Protein AF-A0A7S1IQY5-F1 (afdb_monomer_lite)

Structure (mmCIF, N/CA/C/O backbone):
data_AF-A0A7S1IQY5-F1
#
_entry.id   AF-A0A7S1IQY5-F1
#
loop_
_atom_site.group_PDB
_atom_site.id
_atom_site.type_symbol
_atom_site.label_atom_id
_atom_site.label_alt_id
_atom_site.label_comp_id
_atom_site.label_asym_id
_atom_site.label_entity_id
_atom_site.label_seq_id
_atom_site.pdbx_PDB_ins_code
_atom_site.Cartn_x
_atom_site.Cartn_y
_atom_site.Cartn_z
_atom_site.occupancy
_atom_site.B_iso_or_equiv
_atom_site.auth_seq_id
_atom_site.auth_comp_id
_atom_site.auth_asym_id
_atom_site.auth_atom_id
_atom_site.pdbx_PDB_model_num
ATOM 1 N N . PHE A 1 1 ? 35.760 -18.856 -22.590 1.00 42.34 1 PHE A N 1
ATOM 2 C CA . PHE A 1 1 ? 34.390 -18.462 -22.956 1.00 42.34 1 PHE A CA 1
ATOM 3 C C . PHE A 1 1 ? 33.528 -18.660 -21.725 1.00 42.34 1 PHE A C 1
ATOM 5 O O . PHE A 1 1 ? 33.074 -19.767 -21.480 1.00 42.34 1 PHE A O 1
ATOM 12 N N . PHE A 1 2 ? 33.453 -17.634 -20.874 1.00 40.06 2 PHE A N 1
ATOM 13 C CA . PHE A 1 2 ? 32.588 -17.661 -19.699 1.00 40.06 2 PHE A CA 1
ATOM 14 C C . PHE A 1 2 ? 31.186 -17.270 -20.141 1.00 40.06 2 PHE A C 1
ATOM 16 O O . PHE A 1 2 ? 30.944 -16.131 -20.530 1.00 40.06 2 PHE A O 1
ATOM 23 N N . ASP A 1 3 ? 30.305 -18.255 -20.101 1.00 55.53 3 ASP A N 1
ATOM 24 C CA . ASP A 1 3 ? 28.867 -18.077 -20.106 1.00 55.53 3 ASP A CA 1
ATOM 25 C C . ASP A 1 3 ? 28.490 -17.608 -18.690 1.00 55.53 3 ASP A C 1
ATOM 27 O O . ASP A 1 3 ? 28.499 -18.386 -17.733 1.00 55.53 3 ASP A O 1
ATOM 31 N N . HIS A 1 4 ? 28.296 -16.303 -18.502 1.00 45.78 4 HIS A N 1
ATOM 32 C CA . HIS A 1 4 ? 27.849 -15.757 -17.223 1.00 45.78 4 HIS A CA 1
ATOM 33 C C . HIS A 1 4 ? 26.465 -15.152 -17.390 1.00 45.78 4 HIS A C 1
ATOM 35 O O . HIS A 1 4 ? 26.289 -13.987 -17.735 1.00 45.78 4 HIS A O 1
ATOM 41 N N . MET A 1 5 ? 25.503 -16.046 -17.148 1.00 44.12 5 MET A N 1
ATOM 42 C CA . MET A 1 5 ? 24.104 -15.818 -16.819 1.00 44.12 5 MET A CA 1
ATOM 43 C C . MET A 1 5 ? 23.870 -14.412 -16.263 1.00 44.12 5 MET A C 1
ATOM 45 O O . MET A 1 5 ? 24.321 -14.076 -15.165 1.00 44.12 5 MET A O 1
ATOM 49 N N . SER A 1 6 ? 23.107 -13.609 -17.002 1.00 41.59 6 SER A N 1
ATOM 50 C CA . SER A 1 6 ? 22.454 -12.438 -16.436 1.00 41.59 6 SER A CA 1
ATOM 51 C C . SER A 1 6 ? 21.471 -12.937 -15.381 1.00 41.59 6 SER A C 1
ATOM 53 O O . SER A 1 6 ? 20.392 -13.432 -15.712 1.00 41.59 6 SER A O 1
ATOM 55 N N . TRP A 1 7 ? 21.834 -12.847 -14.106 1.00 48.81 7 TRP A N 1
ATOM 56 C CA . TRP A 1 7 ? 20.839 -12.909 -13.048 1.00 48.81 7 TRP A CA 1
ATOM 57 C C . TRP A 1 7 ? 19.936 -11.699 -13.262 1.00 48.81 7 TRP A C 1
ATOM 59 O O . TRP A 1 7 ? 20.332 -10.571 -12.983 1.00 48.81 7 TRP A O 1
ATOM 69 N N . THR A 1 8 ? 18.757 -11.902 -13.844 1.00 55.03 8 THR A N 1
ATOM 70 C CA . THR A 1 8 ? 17.724 -10.868 -13.881 1.00 55.03 8 THR A CA 1
ATOM 71 C C . THR A 1 8 ? 17.278 -10.649 -12.446 1.00 55.03 8 THR A C 1
ATOM 73 O O . THR A 1 8 ? 16.397 -11.351 -11.943 1.00 55.03 8 THR A O 1
ATOM 76 N N . THR A 1 9 ? 17.947 -9.731 -11.753 1.00 69.38 9 THR A N 1
ATOM 77 C CA . THR A 1 9 ? 17.614 -9.340 -10.390 1.00 69.38 9 THR A CA 1
ATOM 78 C C . THR A 1 9 ? 16.244 -8.691 -10.432 1.00 69.38 9 THR A C 1
ATOM 80 O O . THR A 1 9 ? 16.075 -7.567 -10.890 1.00 69.38 9 THR A O 1
ATOM 83 N N . THR A 1 10 ? 15.249 -9.480 -10.048 1.00 86.56 10 THR A N 1
ATOM 84 C CA . THR A 1 10 ? 13.842 -9.105 -10.084 1.00 86.56 10 THR A CA 1
ATOM 85 C C . THR A 1 10 ? 13.388 -8.854 -8.659 1.00 86.56 10 THR A C 1
ATOM 87 O O . THR A 1 10 ? 13.771 -9.594 -7.749 1.00 86.56 10 THR A O 1
ATOM 90 N N . SER A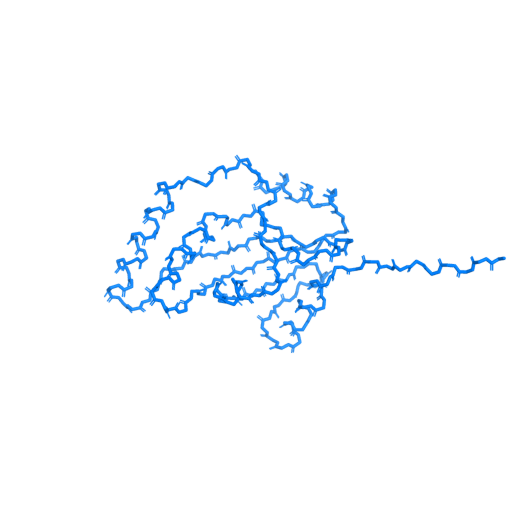 1 11 ? 12.570 -7.825 -8.463 1.00 90.25 11 SER A N 1
ATOM 91 C CA . SER A 1 11 ? 12.103 -7.437 -7.144 1.00 90.25 11 SER A CA 1
ATOM 92 C C . SER A 1 11 ? 11.412 -8.598 -6.428 1.00 90.25 11 SER A C 1
ATOM 94 O O . SER A 1 11 ? 10.513 -9.230 -7.000 1.00 90.25 11 SER A O 1
ATOM 96 N N . PRO A 1 12 ? 11.756 -8.854 -5.151 1.00 91.50 12 PRO A N 1
ATOM 97 C CA . PRO A 1 12 ? 11.101 -9.879 -4.345 1.00 91.50 12 PRO A CA 1
ATOM 98 C C . PRO A 1 12 ? 9.620 -9.574 -4.083 1.00 91.50 12 PRO A C 1
ATOM 100 O O . PRO A 1 12 ? 8.903 -10.444 -3.591 1.00 91.50 12 PRO A O 1
ATOM 103 N N . LEU A 1 13 ? 9.149 -8.362 -4.399 1.00 92.38 13 LEU A N 1
ATOM 104 C CA . LEU A 1 13 ? 7.750 -7.972 -4.259 1.00 92.38 13 LEU A CA 1
ATOM 105 C C . LEU A 1 13 ? 6.863 -8.481 -5.398 1.00 92.38 13 LEU A C 1
ATOM 107 O O . LEU A 1 13 ? 5.669 -8.665 -5.169 1.00 92.38 13 LEU A O 1
ATOM 111 N N . LEU A 1 14 ? 7.403 -8.763 -6.594 1.00 92.94 14 LEU A N 1
ATOM 112 C CA . LEU A 1 14 ? 6.568 -9.277 -7.689 1.00 92.94 14 LEU A CA 1
ATOM 113 C C . LEU A 1 14 ? 5.939 -10.628 -7.332 1.00 92.94 14 LEU A C 1
ATOM 115 O O . LEU A 1 14 ? 4.716 -10.718 -7.384 1.00 92.94 14 LEU A O 1
ATOM 119 N N . PRO A 1 15 ? 6.692 -11.642 -6.857 1.00 92.75 15 PRO A N 1
ATOM 120 C CA . PRO A 1 15 ? 6.082 -12.904 -6.440 1.00 92.75 15 PRO A CA 1
ATOM 121 C C . PRO A 1 15 ? 5.056 -12.747 -5.310 1.00 92.75 15 PRO A C 1
ATOM 123 O O . PRO A 1 15 ? 4.121 -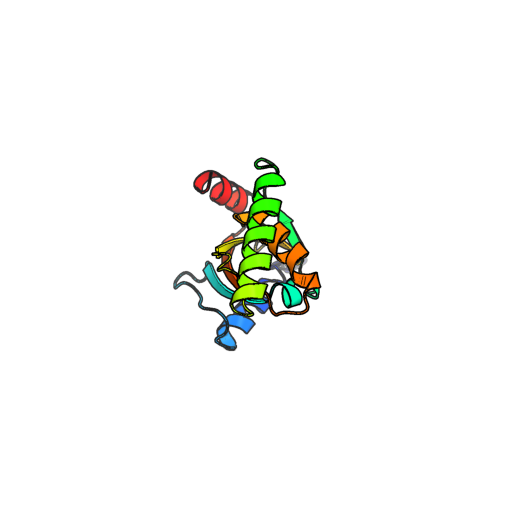13.536 -5.220 1.00 92.75 15 PRO A O 1
ATOM 126 N N . VAL A 1 16 ? 5.215 -11.747 -4.434 1.00 91.38 16 VAL A N 1
ATOM 127 C CA . VAL A 1 16 ? 4.240 -11.452 -3.369 1.00 91.38 16 VAL A CA 1
ATOM 128 C C . VAL A 1 16 ? 2.929 -10.94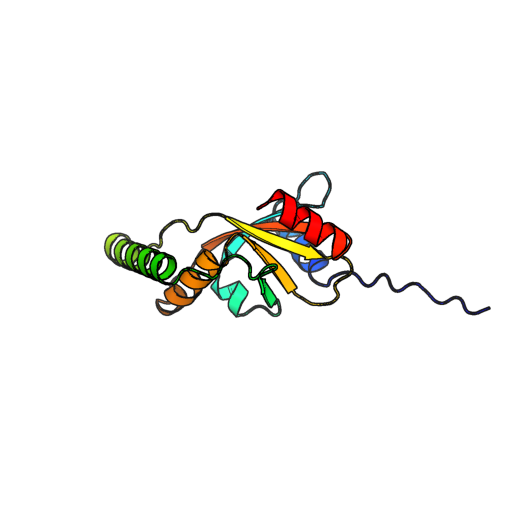4 -3.969 1.00 91.38 16 VAL A C 1
ATOM 130 O O . VAL A 1 16 ? 1.860 -11.406 -3.577 1.00 91.38 16 VAL A O 1
ATO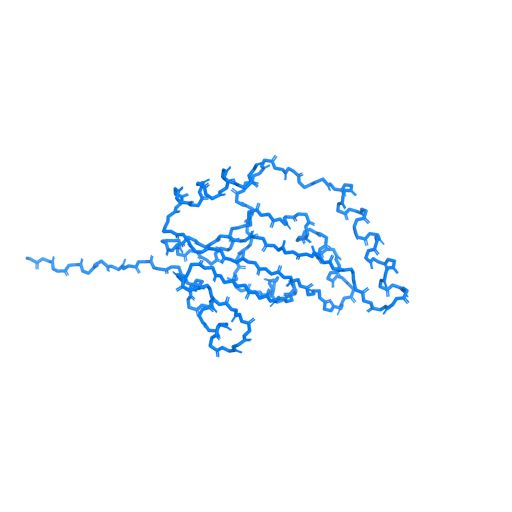M 133 N N . LEU A 1 17 ? 3.008 -10.032 -4.940 1.00 92.75 17 LEU A N 1
ATOM 134 C CA . LEU A 1 17 ? 1.839 -9.503 -5.636 1.00 92.75 17 LEU A CA 1
ATOM 135 C C . LEU A 1 17 ? 1.133 -10.581 -6.468 1.00 92.75 17 LEU A C 1
ATOM 137 O O . LEU A 1 17 ? -0.089 -10.680 -6.397 1.00 92.75 17 LEU A O 1
ATOM 141 N N . GLU A 1 18 ? 1.875 -11.424 -7.192 1.00 95.44 18 GLU A N 1
ATOM 142 C CA . GLU A 1 18 ? 1.281 -12.528 -7.965 1.00 95.44 18 GLU A CA 1
ATOM 143 C C . GLU A 1 18 ? 0.544 -13.522 -7.063 1.00 95.44 18 GLU A C 1
ATOM 145 O O . GLU A 1 18 ? -0.595 -13.874 -7.351 1.00 95.44 18 GLU A O 1
ATOM 150 N N . LYS A 1 19 ? 1.124 -13.897 -5.913 1.00 93.25 19 LYS A N 1
ATOM 151 C CA . LYS A 1 19 ? 0.434 -14.744 -4.924 1.00 93.25 19 LYS A CA 1
ATOM 152 C C . LYS A 1 19 ? -0.870 -14.120 -4.431 1.00 93.25 19 LYS A C 1
ATOM 154 O O . LYS A 1 19 ? -1.846 -14.830 -4.210 1.00 93.25 19 LYS A O 1
ATOM 159 N N . GLY A 1 20 ? -0.901 -12.797 -4.265 1.00 91.94 20 GLY A N 1
ATOM 160 C CA . GLY A 1 20 ? -2.124 -12.075 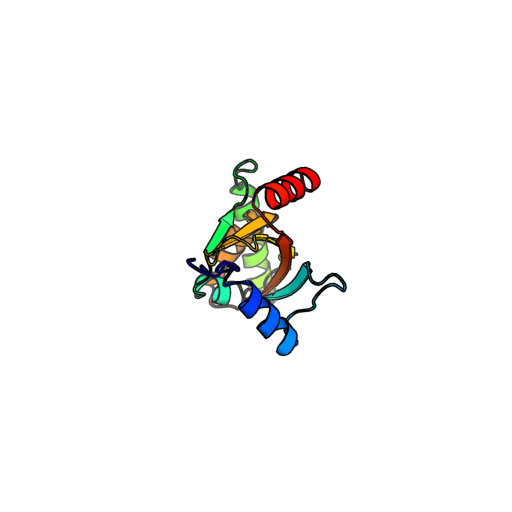-3.915 1.00 91.94 20 GLY A CA 1
ATOM 161 C C . GLY A 1 20 ? -3.189 -12.143 -5.014 1.00 91.94 20 GLY A C 1
ATOM 162 O O . GLY A 1 20 ? -4.377 -12.244 -4.710 1.00 91.94 20 GLY A O 1
ATOM 163 N N . VAL A 1 21 ? -2.782 -12.132 -6.287 1.00 95.25 21 VAL A N 1
ATOM 164 C CA . VAL A 1 21 ? -3.688 -12.319 -7.433 1.00 95.25 21 VAL A CA 1
ATOM 165 C C . VAL A 1 21 ? -4.217 -13.755 -7.478 1.00 95.25 21 VAL A C 1
ATOM 167 O O . VAL A 1 21 ? -5.425 -13.953 -7.588 1.00 95.25 21 VAL A O 1
ATOM 170 N N . GLU A 1 22 ? -3.340 -14.751 -7.330 1.00 95.38 22 GLU A N 1
ATOM 171 C CA . GLU A 1 22 ? -3.700 -16.178 -7.280 1.00 95.38 22 GLU A CA 1
ATOM 172 C C . GLU A 1 22 ? -4.680 -16.488 -6.141 1.00 95.38 22 GLU A C 1
ATOM 174 O O . GLU A 1 22 ? -5.607 -17.276 -6.308 1.00 95.38 22 GLU A O 1
ATOM 179 N N . ALA A 1 23 ? -4.512 -15.830 -4.992 1.00 94.12 23 ALA A N 1
ATOM 180 C CA . ALA A 1 23 ? -5.396 -15.960 -3.838 1.00 94.12 23 ALA A CA 1
ATOM 181 C C . ALA A 1 23 ? -6.700 -15.142 -3.948 1.00 94.12 23 ALA A C 1
ATOM 183 O O . ALA A 1 23 ? -7.460 -15.090 -2.982 1.00 94.12 23 ALA A O 1
ATOM 184 N N . HIS A 1 24 ? -6.955 -14.473 -5.080 1.00 93.19 24 HIS A N 1
ATOM 185 C CA . HIS A 1 24 ? -8.089 -13.559 -5.288 1.00 93.19 24 HIS A CA 1
ATOM 186 C C . HIS A 1 24 ? -8.175 -12.404 -4.276 1.00 93.19 24 HIS A C 1
ATOM 188 O O . HIS A 1 24 ? -9.240 -11.831 -4.053 1.00 93.19 24 HIS A O 1
ATOM 194 N N . GLN A 1 25 ? -7.047 -12.042 -3.666 1.00 91.81 25 GLN A N 1
ATOM 195 C CA . GLN A 1 25 ? -6.943 -10.899 -2.760 1.00 91.81 25 GLN A CA 1
ATOM 196 C C . GLN A 1 25 ? -6.658 -9.606 -3.529 1.00 91.81 25 GLN A C 1
ATOM 198 O O . GLN A 1 25 ? -7.036 -8.524 -3.079 1.00 91.81 25 GLN A O 1
ATOM 203 N N . LEU A 1 26 ? -6.011 -9.724 -4.693 1.00 95.38 26 LEU A N 1
ATOM 204 C CA . LEU A 1 26 ? -5.649 -8.620 -5.575 1.00 95.38 26 LEU A CA 1
ATOM 205 C C . LEU A 1 26 ? -6.224 -8.819 -6.975 1.00 95.38 26 LEU A C 1
ATOM 207 O O . LEU A 1 26 ? -6.382 -9.938 -7.458 1.00 95.38 26 LEU A O 1
ATOM 211 N N . VAL A 1 27 ? -6.455 -7.704 -7.658 1.00 96.19 27 VAL A N 1
ATOM 212 C CA . VAL A 1 27 ? -6.741 -7.660 -9.092 1.00 96.19 27 VAL A CA 1
ATOM 213 C C . VAL A 1 27 ? -5.542 -7.062 -9.812 1.00 96.19 27 VAL A C 1
ATOM 215 O O . VAL A 1 27 ? -4.928 -6.106 -9.330 1.00 96.19 27 VAL A O 1
ATOM 218 N N . LYS A 1 28 ? -5.230 -7.618 -10.982 1.00 97.25 28 LYS A N 1
ATOM 219 C CA . LYS A 1 28 ? -4.142 -7.185 -11.854 1.00 97.25 28 LYS A CA 1
ATOM 220 C C . LYS A 1 28 ? -4.695 -6.550 -13.128 1.00 97.25 28 LYS A C 1
ATOM 222 O O . LYS A 1 28 ? -5.679 -7.041 -13.680 1.00 97.25 28 LYS A O 1
ATOM 227 N N . SER A 1 29 ? -4.079 -5.473 -13.602 1.00 96.00 29 SER A N 1
ATOM 228 C CA . SER A 1 29 ? -4.432 -4.863 -14.886 1.00 96.00 29 SER A CA 1
ATOM 229 C C . SER A 1 29 ? -4.067 -5.768 -16.074 1.00 96.00 29 SER A C 1
ATOM 231 O O . SER A 1 29 ? -3.167 -6.602 -15.952 1.00 96.00 29 SER A O 1
ATOM 233 N N . PRO A 1 30 ? -4.709 -5.591 -17.249 1.00 95.38 30 PRO A N 1
ATOM 234 C CA . PRO A 1 30 ? -4.451 -6.425 -18.430 1.00 95.38 30 PRO A CA 1
ATOM 235 C C . PRO A 1 30 ? -2.997 -6.401 -18.920 1.00 95.38 30 PRO A C 1
ATOM 237 O O . PRO A 1 30 ? -2.486 -7.408 -19.398 1.00 95.38 30 PRO A O 1
ATOM 240 N N . ASP A 1 31 ? -2.315 -5.265 -18.771 1.00 93.88 31 ASP A N 1
ATOM 241 C CA . ASP A 1 31 ? -0.898 -5.087 -19.115 1.00 93.88 31 ASP A CA 1
ATOM 242 C C . ASP A 1 31 ? 0.061 -5.615 -18.032 1.00 93.88 31 ASP A C 1
ATOM 244 O O . ASP A 1 31 ? 1.276 -5.495 -18.162 1.00 93.88 31 ASP A O 1
ATOM 248 N N . CYS A 1 32 ? -0.473 -6.207 -16.960 1.00 91.50 32 CYS A N 1
ATOM 249 C CA . CYS A 1 32 ? 0.276 -6.791 -15.853 1.00 91.50 32 CYS A CA 1
ATOM 250 C C . CYS A 1 32 ? 1.149 -5.807 -15.054 1.00 91.50 32 CYS A C 1
ATOM 252 O O . CYS A 1 32 ? 2.031 -6.243 -14.310 1.00 91.50 32 CYS A O 1
ATOM 254 N N . THR A 1 33 ? 0.904 -4.498 -15.168 1.00 94.75 33 THR A N 1
ATOM 255 C CA . THR A 1 33 ? 1.718 -3.473 -14.494 1.00 94.75 33 THR A CA 1
ATOM 256 C C . THR A 1 33 ? 1.087 -2.930 -13.217 1.00 94.75 33 THR A C 1
ATOM 258 O O . THR A 1 33 ? 1.802 -2.404 -12.370 1.00 94.75 33 THR A O 1
ATOM 261 N N . ILE A 1 34 ? -0.228 -3.044 -13.038 1.00 96.62 34 ILE A N 1
ATOM 262 C CA . ILE A 1 34 ? -0.950 -2.458 -11.907 1.00 96.62 34 ILE A CA 1
ATOM 263 C C . ILE A 1 34 ? -1.632 -3.557 -11.105 1.00 96.62 34 ILE A C 1
ATOM 265 O O . ILE A 1 34 ? -2.327 -4.406 -11.654 1.00 96.62 34 ILE A O 1
ATOM 269 N N . TYR A 1 35 ? -1.481 -3.477 -9.789 1.00 97.56 35 TYR A N 1
ATOM 270 C CA . TYR A 1 35 ? -2.094 -4.363 -8.811 1.00 97.56 35 TYR A CA 1
ATOM 271 C C . TYR A 1 35 ? -2.944 -3.515 -7.875 1.00 97.56 35 TYR A C 1
ATOM 273 O O . TYR A 1 35 ? -2.522 -2.437 -7.452 1.00 97.56 35 TYR A O 1
ATOM 281 N N . THR A 1 36 ? -4.160 -3.950 -7.575 1.00 96.88 36 THR A N 1
ATOM 282 C CA . THR A 1 36 ? -5.088 -3.215 -6.707 1.00 96.88 36 THR A CA 1
ATOM 283 C C . THR A 1 36 ? -5.799 -4.174 -5.772 1.00 96.88 36 THR A C 1
ATOM 285 O O . THR A 1 36 ? -6.163 -5.278 -6.169 1.00 96.88 36 THR A O 1
ATOM 288 N N . GLY A 1 37 ? -6.004 -3.742 -4.534 1.00 95.19 37 GLY A N 1
ATOM 289 C CA . GLY A 1 37 ? -6.712 -4.524 -3.533 1.00 95.19 37 GLY A CA 1
ATOM 290 C C . GLY A 1 37 ? -6.876 -3.767 -2.226 1.00 95.19 37 GLY A C 1
ATOM 291 O O . GLY A 1 37 ? -6.692 -2.547 -2.162 1.00 95.19 37 GLY A O 1
ATOM 292 N N . PHE A 1 38 ? -7.215 -4.519 -1.187 1.00 92.88 38 PHE A N 1
ATOM 293 C CA . PHE A 1 38 ? -7.342 -4.028 0.178 1.00 92.88 38 PHE A CA 1
ATOM 294 C C . PHE A 1 38 ? -6.287 -4.691 1.061 1.00 92.88 38 PHE A C 1
ATOM 296 O O . PHE A 1 38 ? -5.925 -5.845 0.840 1.00 92.88 38 PHE A O 1
ATOM 303 N N . GLY A 1 39 ? -5.794 -3.962 2.057 1.00 89.00 39 GLY A N 1
ATOM 304 C CA . GLY A 1 39 ? -4.877 -4.487 3.065 1.00 89.00 39 GLY A CA 1
ATOM 305 C C . GLY A 1 39 ? -5.249 -4.011 4.462 1.00 89.00 39 GLY A C 1
ATOM 306 O O . GLY A 1 39 ? -5.912 -2.983 4.610 1.00 89.00 39 GLY A O 1
ATOM 307 N N . ASP A 1 40 ? -4.810 -4.746 5.484 1.00 89.94 40 ASP A N 1
ATOM 308 C CA . ASP A 1 40 ? -4.797 -4.263 6.866 1.00 89.94 40 ASP A CA 1
ATOM 309 C C . ASP A 1 40 ? -3.452 -3.583 7.148 1.00 89.94 40 ASP A C 1
ATOM 311 O O . ASP A 1 40 ? -2.375 -4.116 6.869 1.00 89.94 40 ASP A O 1
ATOM 315 N N . PHE A 1 41 ? -3.501 -2.373 7.696 1.00 88.69 41 PHE A N 1
ATOM 316 C CA . PHE A 1 41 ? -2.306 -1.603 8.010 1.00 88.69 41 PHE A CA 1
ATOM 317 C C . PHE A 1 41 ? -1.419 -2.288 9.064 1.00 88.69 41 PHE A C 1
ATOM 319 O O . PHE A 1 41 ? -0.203 -2.100 9.066 1.00 88.69 41 PHE A O 1
ATOM 326 N N . ARG A 1 42 ? -1.997 -3.121 9.936 1.00 87.44 42 ARG A N 1
ATOM 327 C CA . ARG A 1 42 ? -1.254 -3.937 10.900 1.00 87.44 42 ARG A CA 1
ATOM 328 C C . ARG A 1 42 ? -0.370 -4.962 10.203 1.00 87.44 42 ARG A C 1
ATOM 330 O O . ARG A 1 42 ? 0.794 -5.114 10.578 1.00 87.44 42 ARG A O 1
ATOM 337 N N . ASP A 1 43 ? -0.900 -5.625 9.181 1.00 85.75 43 ASP A N 1
ATOM 338 C CA . ASP A 1 43 ? -0.147 -6.612 8.410 1.00 85.75 43 ASP A CA 1
ATOM 339 C C . ASP A 1 43 ? 1.023 -5.945 7.696 1.00 85.75 43 ASP A C 1
ATOM 341 O O . ASP A 1 43 ? 2.118 -6.498 7.689 1.00 85.75 43 ASP A O 1
ATOM 345 N N . LEU A 1 44 ? 0.843 -4.712 7.204 1.00 79.75 44 LEU A N 1
ATOM 346 C CA . LEU A 1 44 ? 1.954 -3.932 6.661 1.00 79.75 44 LEU A CA 1
ATOM 347 C C . LEU A 1 44 ? 3.048 -3.678 7.701 1.00 79.75 44 LEU A C 1
ATOM 349 O O . LEU A 1 44 ? 4.220 -3.912 7.412 1.00 79.75 44 LEU A O 1
ATOM 353 N N . THR A 1 45 ? 2.683 -3.233 8.909 1.00 77.88 45 THR A N 1
ATOM 354 C CA . THR A 1 45 ? 3.663 -2.952 9.976 1.00 77.88 45 THR A CA 1
ATOM 355 C C . THR A 1 45 ? 4.397 -4.190 10.483 1.00 77.88 45 THR A C 1
ATOM 357 O O . THR A 1 45 ? 5.519 -4.067 10.962 1.00 77.88 45 THR A O 1
ATOM 360 N N . ASN A 1 46 ? 3.784 -5.369 10.357 1.00 83.31 46 ASN A N 1
ATOM 361 C CA . ASN A 1 46 ? 4.377 -6.649 10.743 1.00 83.31 46 ASN A CA 1
ATOM 362 C C . ASN A 1 46 ? 5.035 -7.379 9.564 1.00 83.31 46 ASN A C 1
ATOM 364 O O . ASN A 1 46 ? 5.621 -8.449 9.743 1.00 83.31 46 ASN A O 1
ATOM 368 N N . SER A 1 47 ? 4.905 -6.841 8.351 1.00 81.44 47 SER A N 1
ATOM 369 C CA . SER A 1 47 ? 5.456 -7.461 7.157 1.00 81.44 47 SER A CA 1
ATOM 370 C C . SER A 1 47 ? 6.979 -7.347 7.133 1.00 81.44 47 SER A C 1
ATOM 372 O O . SER A 1 47 ? 7.586 -6.487 7.764 1.00 81.44 47 SER A O 1
ATOM 374 N N . GLN A 1 48 ? 7.610 -8.196 6.325 1.00 85.38 48 GLN A N 1
ATOM 375 C CA . GLN A 1 48 ? 9.022 -8.039 5.969 1.00 85.38 48 GLN A CA 1
ATOM 376 C C . GLN A 1 48 ? 9.234 -7.028 4.825 1.00 85.38 48 GLN A C 1
ATOM 378 O O . GLN A 1 48 ? 10.305 -7.026 4.218 1.00 85.38 48 GLN A O 1
ATOM 383 N N . CYS A 1 49 ? 8.210 -6.248 4.467 1.00 86.56 49 CYS A N 1
ATOM 384 C CA . CYS A 1 49 ? 8.275 -5.247 3.409 1.00 86.56 49 CYS A CA 1
ATOM 385 C C . CYS A 1 49 ? 8.452 -3.853 4.013 1.00 86.56 49 CYS A C 1
ATOM 387 O O . CYS A 1 49 ? 7.947 -3.555 5.094 1.00 86.56 49 CYS A O 1
ATOM 389 N N . PHE A 1 50 ? 9.147 -2.991 3.284 1.00 87.25 50 PHE A N 1
ATOM 390 C CA . PHE A 1 50 ? 9.364 -1.598 3.646 1.00 87.25 50 PHE A CA 1
ATOM 391 C C . PHE A 1 50 ? 8.385 -0.711 2.881 1.00 87.25 50 PHE A C 1
ATOM 393 O O . PHE A 1 50 ? 7.999 -1.025 1.757 1.00 87.25 50 PHE A O 1
ATOM 400 N N . PHE A 1 51 ? 7.972 0.391 3.497 1.00 87.25 51 PHE A N 1
ATOM 401 C CA . PHE A 1 51 ? 7.034 1.350 2.918 1.00 87.25 51 PHE A CA 1
ATOM 402 C C . PHE A 1 51 ? 7.622 2.742 3.080 1.00 87.25 51 PHE A C 1
ATOM 404 O O . PHE A 1 51 ? 7.469 3.363 4.132 1.00 87.25 51 PHE A O 1
ATOM 411 N N . GLU A 1 52 ? 8.303 3.209 2.040 1.00 88.75 52 GLU A N 1
ATOM 412 C CA . GLU A 1 52 ? 9.118 4.420 2.096 1.00 88.75 52 GLU A CA 1
ATOM 413 C C . GLU A 1 52 ? 8.549 5.500 1.176 1.00 88.75 52 GLU A C 1
ATOM 415 O O . GLU A 1 52 ? 8.089 5.191 0.075 1.00 88.75 52 GLU A O 1
ATOM 420 N N . PRO A 1 53 ? 8.539 6.776 1.590 1.00 87.44 53 PRO A N 1
ATOM 421 C CA . PRO A 1 53 ? 8.086 7.852 0.727 1.00 87.44 53 PRO A CA 1
ATOM 422 C C . PRO A 1 53 ? 9.015 7.991 -0.481 1.00 87.44 53 PRO A C 1
ATOM 424 O O . PRO A 1 53 ? 10.227 8.113 -0.342 1.00 87.44 53 PRO A O 1
ATOM 427 N N . MET A 1 54 ? 8.430 8.024 -1.677 1.00 83.69 54 MET A N 1
ATOM 428 C CA . MET A 1 54 ? 9.180 8.204 -2.921 1.00 83.69 54 MET A CA 1
ATOM 429 C C . MET A 1 54 ? 9.643 9.653 -3.136 1.00 83.69 54 MET A C 1
ATOM 431 O O . MET A 1 54 ? 10.598 9.910 -3.861 1.00 83.69 54 MET A O 1
ATOM 435 N N . ASN A 1 55 ? 8.962 10.620 -2.515 1.00 72.25 55 ASN A N 1
ATOM 436 C CA . ASN A 1 55 ? 9.395 12.011 -2.475 1.00 72.25 55 ASN A CA 1
ATOM 437 C C . ASN A 1 55 ? 9.212 12.589 -1.069 1.00 72.25 55 ASN A C 1
ATOM 439 O O . ASN A 1 55 ? 8.324 12.172 -0.324 1.00 72.25 55 ASN A O 1
ATOM 443 N N . SER A 1 56 ? 10.030 13.583 -0.736 1.00 54.56 56 SER A N 1
ATOM 444 C CA . SER A 1 56 ? 9.924 14.396 0.479 1.00 54.56 56 SER A CA 1
ATOM 445 C C . SER A 1 56 ? 9.219 15.743 0.245 1.00 54.56 56 SER A C 1
ATOM 447 O O . SER A 1 56 ? 9.077 16.532 1.178 1.00 54.56 56 SER A O 1
ATOM 449 N N . ASN A 1 57 ? 8.743 16.024 -0.977 1.00 51.59 57 ASN A N 1
ATOM 450 C CA . ASN A 1 57 ? 8.284 17.362 -1.374 1.00 51.59 57 ASN A CA 1
ATOM 451 C C . ASN A 1 57 ? 6.950 17.783 -0.742 1.00 51.59 57 ASN A C 1
ATOM 453 O O . ASN A 1 57 ? 6.614 18.966 -0.759 1.00 51.59 57 ASN A O 1
ATOM 457 N N . ARG A 1 58 ? 6.190 16.853 -0.153 1.00 58.75 58 ARG A N 1
ATOM 458 C CA . ARG A 1 58 ? 5.060 17.188 0.721 1.00 58.75 58 ARG A CA 1
ATOM 459 C C . ARG A 1 58 ? 5.350 16.689 2.126 1.00 58.75 58 ARG A C 1
ATOM 461 O O . ARG A 1 58 ? 5.039 15.549 2.466 1.00 58.75 58 ARG A O 1
ATOM 468 N N . VAL A 1 59 ? 5.929 17.569 2.944 1.00 68.19 59 VAL A N 1
ATOM 469 C CA . VAL A 1 59 ? 5.986 17.375 4.397 1.00 68.19 59 VAL A CA 1
ATOM 470 C C . VAL A 1 59 ? 4.581 17.013 4.867 1.00 68.19 59 VAL A C 1
ATOM 472 O O . VAL A 1 59 ? 3.612 17.716 4.566 1.00 68.19 59 VAL A O 1
ATOM 475 N N . VAL A 1 60 ? 4.460 15.886 5.565 1.00 79.81 60 VAL A N 1
ATOM 476 C CA . VAL A 1 60 ? 3.188 15.466 6.147 1.00 79.81 60 VAL A CA 1
ATOM 477 C C . VAL A 1 60 ? 2.749 16.556 7.122 1.00 79.81 60 VAL A C 1
ATOM 479 O O . VAL A 1 60 ? 3.372 16.756 8.161 1.00 79.81 60 VAL A O 1
ATOM 482 N N . ASN A 1 61 ? 1.691 17.289 6.772 1.00 85.56 61 ASN A N 1
ATOM 483 C CA . ASN A 1 61 ? 1.150 18.321 7.644 1.00 85.56 61 ASN A CA 1
ATOM 484 C C . ASN A 1 61 ? 0.509 17.647 8.867 1.00 85.56 61 ASN A C 1
ATOM 486 O O . ASN A 1 61 ? -0.525 16.978 8.753 1.00 85.56 61 ASN A O 1
ATOM 490 N N . GLN A 1 62 ? 1.127 17.835 10.033 1.00 90.00 62 GLN A N 1
ATOM 491 C CA . GLN A 1 62 ? 0.691 17.195 11.267 1.00 90.00 62 GLN A CA 1
ATOM 492 C C . GLN A 1 62 ? -0.704 17.655 11.707 1.00 90.00 62 GLN A C 1
ATOM 494 O O . GLN A 1 62 ? -1.429 16.869 12.310 1.00 90.00 62 GLN A O 1
ATOM 499 N N . ASP A 1 63 ? -1.141 18.863 11.349 1.00 90.81 63 ASP A N 1
ATOM 500 C CA . ASP A 1 63 ? -2.497 19.330 11.652 1.00 90.81 63 ASP A CA 1
ATOM 501 C C . ASP A 1 63 ? -3.546 18.544 10.868 1.00 90.81 63 ASP A C 1
ATOM 503 O O . ASP A 1 63 ? -4.580 18.164 11.422 1.00 90.81 63 ASP A O 1
ATOM 507 N N . VAL A 1 64 ? -3.254 18.218 9.604 1.00 88.25 64 VAL A N 1
ATOM 508 C CA . VAL A 1 64 ? -4.118 17.364 8.773 1.00 88.25 64 VAL A CA 1
ATOM 509 C C . VAL A 1 64 ? -4.174 15.948 9.343 1.00 88.25 64 VAL A C 1
ATOM 511 O O . VAL A 1 64 ? -5.256 15.361 9.419 1.00 88.25 64 VAL A O 1
ATOM 514 N N . VAL A 1 65 ? -3.033 15.405 9.781 1.00 91.75 65 VAL A N 1
ATOM 515 C CA . VAL A 1 65 ? -2.977 14.095 10.451 1.00 91.75 65 VAL A CA 1
ATOM 516 C C . VAL A 1 65 ? -3.807 14.120 11.730 1.00 91.75 65 VAL A C 1
ATOM 518 O O . VAL A 1 65 ? -4.714 13.306 11.884 1.00 91.75 65 VAL A O 1
ATOM 521 N N . ASN A 1 66 ? -3.570 15.089 12.612 1.00 94.12 66 ASN A N 1
ATOM 522 C CA . ASN A 1 66 ? -4.262 15.216 13.891 1.00 94.12 66 ASN A CA 1
ATOM 523 C C . ASN A 1 66 ? -5.773 15.404 13.710 1.00 94.12 66 ASN A C 1
ATOM 525 O O . ASN A 1 66 ? -6.560 14.788 14.427 1.00 94.12 66 ASN A O 1
ATOM 529 N N . ALA A 1 67 ? -6.199 16.219 12.741 1.00 94.25 67 ALA A N 1
ATOM 530 C CA . ALA A 1 67 ? -7.611 16.396 12.423 1.00 94.25 67 ALA A CA 1
ATOM 531 C C . ALA A 1 67 ? -8.261 15.080 11.970 1.00 94.25 67 ALA A C 1
ATOM 533 O O . ALA A 1 67 ? -9.344 14.735 12.443 1.00 94.25 67 ALA A O 1
ATOM 534 N N . ARG A 1 68 ? -7.582 14.309 11.111 1.00 93.94 68 ARG A N 1
ATOM 535 C CA . ARG A 1 68 ? -8.070 12.999 10.656 1.00 93.94 68 ARG A CA 1
ATOM 536 C C . ARG A 1 68 ? -8.069 11.944 11.758 1.00 93.94 68 ARG A C 1
ATOM 538 O O . ARG A 1 68 ? -8.993 11.137 11.788 1.00 93.94 68 ARG A O 1
ATOM 545 N N . VAL A 1 69 ? -7.080 11.945 12.654 1.00 95.06 69 VAL A N 1
ATOM 546 C CA . VAL A 1 69 ? -7.063 11.065 13.835 1.00 95.06 69 VAL A CA 1
ATOM 547 C C . VAL A 1 69 ? -8.268 11.370 14.719 1.00 95.06 69 VAL A C 1
ATOM 549 O O . VAL A 1 69 ? -9.039 10.462 14.997 1.00 95.06 69 VAL A O 1
ATOM 552 N N . ARG A 1 70 ? -8.512 12.644 15.056 1.00 96.56 70 ARG A N 1
ATOM 553 C CA . ARG A 1 70 ? -9.683 13.043 15.857 1.00 96.56 70 ARG A CA 1
ATOM 554 C C . ARG A 1 70 ? -11.005 12.620 15.219 1.00 96.56 70 ARG A C 1
ATOM 556 O O . ARG A 1 70 ? -11.871 12.100 15.911 1.00 96.56 70 ARG A O 1
ATOM 563 N N . ALA A 1 71 ? -11.153 12.805 13.907 1.00 95.56 71 ALA A N 1
ATOM 564 C CA . ALA A 1 71 ? -12.355 12.376 13.193 1.00 95.56 71 ALA A CA 1
ATOM 565 C C . ALA A 1 71 ? -12.557 10.849 13.246 1.00 95.56 71 ALA A C 1
ATOM 567 O O . ALA A 1 71 ? -13.680 10.378 13.402 1.00 95.56 71 ALA A O 1
ATOM 568 N N . ASN A 1 72 ? -11.473 10.075 13.144 1.00 96.69 72 ASN A N 1
ATOM 569 C CA . ASN A 1 72 ? -11.519 8.617 13.252 1.00 96.69 72 ASN A CA 1
ATOM 570 C C . ASN A 1 72 ? -11.809 8.139 14.676 1.00 96.69 72 ASN A C 1
ATOM 572 O O . ASN A 1 72 ? -12.603 7.220 14.841 1.00 96.69 72 ASN A O 1
ATOM 576 N N . ASP A 1 73 ? -11.204 8.768 15.683 1.00 96.25 73 ASP A N 1
ATOM 577 C CA . ASP A 1 73 ? -11.473 8.478 17.093 1.00 96.25 73 ASP A CA 1
ATOM 578 C C . ASP A 1 73 ? -12.955 8.731 17.411 1.00 96.25 73 ASP A C 1
ATOM 580 O O . ASP A 1 73 ? -13.610 7.884 18.015 1.00 96.25 73 ASP A O 1
ATOM 584 N N . GLN A 1 74 ? -13.513 9.846 16.924 1.00 97.12 74 GLN A N 1
ATOM 585 C CA . GLN A 1 74 ? -14.931 10.166 17.085 1.00 97.12 74 GLN A CA 1
ATOM 586 C C . GLN A 1 74 ? -15.834 9.119 16.416 1.00 97.12 74 GLN A C 1
ATOM 588 O O . GLN A 1 74 ? -16.720 8.569 17.066 1.00 97.12 74 GLN A O 1
ATOM 593 N N . LYS A 1 75 ? -15.579 8.771 15.147 1.00 96.00 75 LYS A N 1
ATOM 594 C CA . LYS A 1 75 ? -16.373 7.749 14.444 1.00 96.00 75 LYS A CA 1
ATOM 595 C C . LYS A 1 75 ? -16.257 6.368 15.101 1.00 96.00 75 LYS A C 1
ATOM 597 O O . LYS A 1 75 ? -17.230 5.614 15.143 1.00 96.00 75 LYS A O 1
ATOM 602 N N . LEU A 1 76 ? -15.084 6.036 15.643 1.00 95.56 76 LEU A N 1
ATOM 603 C CA . LEU A 1 76 ? -14.881 4.792 16.376 1.00 95.56 76 LEU A CA 1
ATOM 604 C C . LEU A 1 76 ? -15.747 4.748 17.643 1.00 95.56 76 LEU A C 1
ATOM 606 O O . LEU A 1 76 ? -16.319 3.701 17.934 1.00 95.56 76 LEU A O 1
ATOM 610 N N . LEU A 1 77 ? -15.871 5.863 18.368 1.00 95.50 77 LEU A N 1
ATOM 611 C CA . LEU A 1 77 ? -16.754 5.965 19.534 1.00 95.50 77 LEU A CA 1
ATOM 612 C C . LEU A 1 77 ? -18.235 5.858 19.148 1.00 95.50 77 LEU A C 1
ATOM 614 O O . LEU A 1 77 ? -18.998 5.199 19.848 1.00 95.50 77 LEU A O 1
ATOM 618 N N . GLU A 1 78 ? -18.635 6.478 18.039 1.00 96.38 78 GLU A N 1
ATOM 619 C CA . GLU A 1 78 ? -20.033 6.520 17.594 1.00 96.38 78 GLU A CA 1
ATOM 620 C C . GLU A 1 78 ? -20.520 5.194 17.001 1.00 96.38 78 GLU A C 1
ATOM 622 O O . GLU A 1 78 ? -21.652 4.779 17.241 1.00 96.38 78 GLU A O 1
ATOM 627 N N . CYS A 1 79 ? -19.686 4.536 16.193 1.00 95.81 79 CYS A N 1
ATOM 628 C CA . CYS A 1 79 ? -20.113 3.412 15.355 1.00 95.81 79 CYS A CA 1
ATOM 629 C C . CYS A 1 79 ? -19.229 2.166 15.488 1.00 95.81 79 CYS A C 1
ATOM 631 O O . CYS A 1 79 ? -19.503 1.152 14.852 1.00 95.81 79 CYS A O 1
ATOM 633 N N . GLY A 1 80 ? -18.143 2.219 16.263 1.00 92.75 80 GLY A N 1
ATOM 634 C CA . GLY A 1 80 ? -17.216 1.093 16.414 1.00 92.75 80 GLY A CA 1
ATOM 635 C C . GLY A 1 80 ? -16.315 0.832 15.201 1.00 92.75 80 GLY A C 1
ATOM 636 O O . GLY A 1 80 ? -15.611 -0.179 15.182 1.00 92.75 80 GLY A O 1
ATOM 637 N N . THR A 1 81 ? -16.295 1.737 14.214 1.00 93.06 81 THR A N 1
ATOM 638 C CA . THR A 1 81 ? -15.514 1.613 12.966 1.00 93.06 81 THR A CA 1
ATOM 639 C C . THR A 1 81 ? -14.760 2.898 12.633 1.00 93.06 81 THR A C 1
ATOM 641 O O . THR A 1 81 ? -15.223 3.987 12.966 1.00 93.06 81 THR A O 1
ATOM 644 N N . PHE A 1 82 ? -13.648 2.785 11.908 1.00 94.56 82 PHE A N 1
ATOM 645 C CA . PHE A 1 82 ? -12.911 3.935 11.381 1.00 94.56 82 PHE A CA 1
ATOM 646 C C . PHE A 1 82 ? -13.568 4.552 10.134 1.00 94.56 82 PHE A C 1
ATOM 648 O O . PHE A 1 82 ? -14.510 4.016 9.542 1.00 94.56 82 PHE A O 1
ATOM 655 N N . CYS A 1 83 ? -13.102 5.738 9.750 1.00 92.56 83 CYS A N 1
ATOM 656 C CA . CYS A 1 83 ? -13.432 6.372 8.477 1.00 92.56 83 CYS A CA 1
ATOM 657 C C . CYS A 1 83 ? -12.752 5.640 7.313 1.00 92.56 83 CYS A C 1
ATOM 659 O O . CYS A 1 83 ? -11.753 4.953 7.497 1.00 92.56 83 CYS A O 1
ATOM 661 N N . GLU A 1 84 ? -13.259 5.855 6.099 1.00 88.31 84 GLU A N 1
ATOM 662 C CA . GLU A 1 84 ? -12.569 5.421 4.884 1.00 88.31 84 GLU A CA 1
ATOM 663 C C . GLU A 1 84 ? -11.275 6.223 4.694 1.00 88.31 84 GLU A C 1
ATOM 665 O O . GLU A 1 84 ? -11.283 7.459 4.692 1.00 88.31 84 GLU A O 1
ATOM 670 N N . PHE A 1 85 ? -10.150 5.529 4.521 1.00 87.88 85 PHE A N 1
ATOM 671 C CA . PHE A 1 85 ? -8.840 6.166 4.336 1.00 87.88 85 PHE A CA 1
ATOM 672 C C . PHE A 1 85 ? -8.565 6.539 2.873 1.00 87.88 85 PHE A C 1
ATOM 674 O O . PHE A 1 85 ? -7.723 7.404 2.599 1.00 87.88 85 PHE A O 1
ATOM 681 N N . GLY A 1 86 ? -9.310 5.945 1.939 1.00 87.69 86 GLY A N 1
ATOM 682 C CA . GLY A 1 86 ? -9.070 6.042 0.502 1.00 87.69 86 GLY A CA 1
ATOM 683 C C . GLY A 1 86 ? -7.880 5.194 0.048 1.00 87.69 86 GLY A C 1
ATOM 684 O O . GLY A 1 86 ? -7.387 4.340 0.784 1.00 87.69 86 GLY A O 1
ATOM 685 N N . GLN A 1 87 ? -7.423 5.445 -1.180 1.00 92.38 87 GLN A N 1
ATOM 686 C CA . GLN A 1 87 ? -6.358 4.670 -1.813 1.00 92.38 87 GLN A CA 1
ATOM 687 C C . GLN A 1 87 ? -4.957 5.207 -1.481 1.00 92.38 87 GLN A C 1
ATOM 689 O O . GLN A 1 87 ? -4.718 6.417 -1.512 1.00 92.38 87 GLN A O 1
ATOM 694 N N . ILE A 1 88 ? -4.018 4.297 -1.219 1.00 92.31 88 ILE A N 1
ATOM 695 C CA . ILE A 1 88 ? -2.573 4.566 -1.208 1.00 92.31 88 ILE A CA 1
ATOM 696 C C . ILE A 1 88 ? -1.980 4.141 -2.551 1.00 92.31 88 ILE A C 1
ATOM 698 O O . ILE A 1 88 ? -2.213 3.022 -3.010 1.00 92.31 88 ILE A O 1
ATOM 702 N N . ASN A 1 89 ? -1.207 5.028 -3.177 1.00 93.12 89 ASN A N 1
ATOM 703 C CA . ASN A 1 89 ? -0.543 4.754 -4.448 1.00 93.12 89 ASN A CA 1
ATOM 704 C C . ASN A 1 89 ? 0.925 4.409 -4.201 1.00 93.12 89 ASN A C 1
ATOM 706 O O . ASN A 1 89 ? 1.658 5.184 -3.582 1.00 93.12 89 ASN A O 1
ATOM 710 N N . LEU A 1 90 ? 1.329 3.241 -4.686 1.00 94.00 90 LEU A N 1
ATOM 711 C CA . LEU A 1 90 ? 2.634 2.634 -4.461 1.00 94.00 90 LEU A CA 1
ATOM 712 C C . LEU A 1 90 ? 3.335 2.364 -5.797 1.00 94.00 90 LEU A C 1
ATOM 714 O O . LEU A 1 90 ? 2.682 2.078 -6.803 1.00 94.00 90 LEU A O 1
ATOM 718 N N . ILE A 1 91 ? 4.663 2.377 -5.777 1.00 95.00 91 ILE A N 1
ATOM 719 C CA . ILE A 1 91 ? 5.530 1.938 -6.868 1.00 95.00 91 ILE A CA 1
ATOM 720 C C . ILE A 1 91 ? 6.377 0.757 -6.404 1.00 95.00 91 ILE A C 1
ATOM 722 O O . ILE A 1 91 ? 6.880 0.733 -5.282 1.00 95.00 91 ILE A O 1
ATOM 726 N N . VAL A 1 92 ? 6.543 -0.211 -7.300 1.00 95.44 92 VAL A N 1
ATOM 727 C CA . VAL A 1 92 ? 7.524 -1.292 -7.194 1.00 95.44 92 VAL A CA 1
ATOM 728 C C . VAL A 1 92 ? 8.445 -1.191 -8.401 1.00 95.44 92 VAL A C 1
ATOM 730 O O . VAL A 1 92 ? 7.983 -1.199 -9.541 1.00 95.44 92 VAL A O 1
ATOM 733 N N . ILE A 1 93 ? 9.747 -1.095 -8.162 1.00 94.88 93 ILE A N 1
ATOM 734 C CA . ILE A 1 93 ? 10.749 -1.045 -9.227 1.00 94.88 93 ILE A CA 1
ATOM 735 C C . ILE A 1 93 ? 11.210 -2.480 -9.498 1.00 94.88 93 ILE A C 1
ATOM 737 O O . ILE A 1 93 ? 11.668 -3.160 -8.586 1.00 94.88 93 ILE A O 1
ATOM 741 N N . LYS A 1 94 ? 11.080 -2.975 -10.734 1.00 93.75 94 LYS A N 1
ATOM 742 C CA . LYS A 1 94 ? 11.373 -4.377 -11.082 1.00 93.75 94 LYS A CA 1
ATOM 743 C C . LYS A 1 94 ? 12.814 -4.765 -10.796 1.00 93.75 94 LYS A C 1
ATOM 745 O O . LYS A 1 94 ? 13.045 -5.888 -10.369 1.00 93.75 94 LYS A O 1
ATOM 750 N N . THR A 1 95 ? 13.752 -3.859 -11.039 1.00 91.56 95 THR A N 1
ATOM 751 C CA . THR A 1 95 ? 15.189 -4.082 -10.828 1.00 91.56 95 THR A CA 1
ATOM 752 C C . THR A 1 95 ? 15.636 -3.860 -9.379 1.00 91.56 95 THR A C 1
ATOM 754 O O . THR A 1 95 ? 16.771 -4.183 -9.032 1.00 91.56 95 THR A O 1
ATOM 757 N N . ASP A 1 96 ? 14.750 -3.353 -8.515 1.00 90.12 96 ASP A N 1
ATOM 758 C CA . ASP A 1 96 ? 15.031 -3.112 -7.102 1.00 90.12 96 ASP A CA 1
ATOM 759 C C . ASP A 1 96 ? 14.869 -4.405 -6.296 1.00 90.12 96 ASP A C 1
ATOM 761 O O . ASP A 1 96 ? 13.778 -4.961 -6.154 1.00 90.12 96 ASP A O 1
ATOM 765 N N . THR A 1 97 ? 15.986 -4.893 -5.764 1.00 90.31 97 THR A N 1
ATOM 766 C CA . THR A 1 97 ? 16.057 -6.130 -4.979 1.00 90.31 97 THR A CA 1
ATOM 767 C C . THR A 1 97 ? 15.615 -5.953 -3.534 1.00 90.31 97 THR A C 1
ATOM 769 O O . THR A 1 97 ? 15.505 -6.937 -2.797 1.00 90.31 97 THR A O 1
ATOM 772 N N . THR A 1 98 ? 15.345 -4.719 -3.112 1.00 90.12 98 THR A N 1
ATOM 773 C CA . THR A 1 98 ? 14.770 -4.450 -1.804 1.00 90.12 98 THR A CA 1
ATOM 774 C C . THR A 1 98 ? 13.302 -4.881 -1.763 1.00 90.12 98 THR A C 1
ATOM 776 O O . THR A 1 98 ? 12.630 -5.069 -2.778 1.00 90.12 98 THR A O 1
ATOM 779 N N . LYS A 1 99 ? 12.772 -5.055 -0.550 1.00 91.19 99 LYS A N 1
ATOM 780 C CA . LYS A 1 99 ? 11.343 -5.315 -0.325 1.00 91.19 99 LYS A CA 1
ATOM 781 C C . LYS A 1 99 ? 10.565 -4.006 -0.142 1.00 91.19 99 LYS A C 1
ATOM 783 O O . LYS A 1 99 ? 9.686 -3.949 0.711 1.00 91.19 99 LYS A O 1
ATOM 788 N N . THR A 1 100 ? 10.915 -2.951 -0.880 1.00 91.94 100 THR A N 1
ATOM 789 C CA . THR A 1 100 ? 10.377 -1.598 -0.664 1.00 91.94 100 THR A CA 1
ATOM 790 C C . THR A 1 100 ? 9.217 -1.281 -1.601 1.00 91.94 100 THR A C 1
ATOM 792 O O . THR A 1 100 ? 9.361 -1.272 -2.821 1.00 91.94 100 THR A O 1
ATOM 795 N N . PHE A 1 101 ? 8.059 -0.978 -1.021 1.00 92.25 101 PHE A N 1
ATOM 796 C CA . PHE A 1 101 ? 6.968 -0.288 -1.692 1.00 92.25 101 PHE A CA 1
ATOM 797 C C . PHE A 1 101 ? 7.175 1.220 -1.557 1.00 92.25 101 PHE A C 1
ATOM 799 O O . PHE A 1 101 ? 7.079 1.785 -0.465 1.00 92.25 101 PHE A O 1
ATOM 806 N N . TRP A 1 102 ? 7.424 1.882 -2.680 1.00 92.75 102 TRP A N 1
ATOM 807 C CA . TRP A 1 102 ? 7.641 3.321 -2.728 1.00 92.75 102 TRP A CA 1
ATOM 808 C C . TRP A 1 102 ? 6.300 4.058 -2.723 1.00 92.75 102 TRP A C 1
ATOM 810 O O . TRP A 1 102 ? 5.515 3.952 -3.662 1.00 92.75 102 TRP A O 1
ATOM 820 N N . ILE A 1 103 ? 6.003 4.803 -1.661 1.00 90.88 103 ILE A N 1
ATOM 821 C CA . ILE A 1 103 ? 4.754 5.551 -1.505 1.00 90.88 103 ILE A CA 1
ATOM 822 C C . ILE A 1 103 ? 4.817 6.819 -2.360 1.00 90.88 103 ILE A C 1
ATOM 824 O O . ILE A 1 103 ? 5.525 7.772 -2.020 1.00 90.88 103 ILE A O 1
ATOM 828 N N . MET A 1 104 ? 4.026 6.850 -3.433 1.00 90.12 104 MET A N 1
ATOM 829 C CA . MET A 1 104 ? 3.813 8.047 -4.251 1.00 90.12 104 MET A CA 1
ATOM 830 C C . MET A 1 104 ? 2.836 9.016 -3.579 1.00 90.12 104 MET A C 1
ATOM 832 O O . MET A 1 104 ? 3.135 10.199 -3.431 1.00 90.12 104 MET A O 1
ATOM 836 N N . ASP A 1 105 ? 1.679 8.505 -3.148 1.00 88.38 105 ASP A N 1
ATOM 837 C CA . ASP A 1 105 ? 0.631 9.279 -2.476 1.00 88.38 105 ASP A CA 1
ATOM 838 C C . ASP A 1 105 ? -0.010 8.468 -1.347 1.00 88.38 105 ASP A C 1
ATOM 840 O O . ASP A 1 105 ? -0.263 7.269 -1.477 1.00 88.38 105 ASP A O 1
ATOM 844 N N . GLY A 1 106 ? -0.319 9.153 -0.248 1.00 88.75 106 GLY A N 1
ATOM 845 C CA . GLY A 1 106 ? -0.930 8.566 0.941 1.00 88.75 106 GLY A CA 1
ATOM 846 C C . GLY A 1 106 ? -0.037 8.547 2.179 1.00 88.75 106 GLY A C 1
ATOM 847 O O . GLY A 1 106 ? -0.423 7.935 3.168 1.00 88.75 106 GLY A O 1
ATOM 848 N N . GLN A 1 107 ? 1.096 9.257 2.197 1.00 88.94 107 GLN A N 1
ATOM 849 C CA . GLN A 1 107 ? 1.991 9.332 3.365 1.00 88.94 107 GLN A CA 1
ATOM 850 C C . GLN A 1 107 ? 1.245 9.813 4.626 1.00 88.94 107 GLN A C 1
ATOM 852 O O . GLN A 1 107 ? 1.381 9.234 5.702 1.00 88.94 107 GLN A O 1
ATOM 857 N N . HIS A 1 108 ? 0.379 10.824 4.487 1.00 89.06 108 HIS A N 1
ATOM 858 C CA . HIS A 1 108 ? -0.472 11.302 5.582 1.00 89.06 108 HIS A CA 1
ATOM 859 C C . HIS A 1 108 ? -1.500 10.248 6.029 1.00 89.06 108 HIS A C 1
ATOM 861 O O . HIS A 1 108 ? -1.807 10.164 7.215 1.00 89.06 108 HIS A O 1
ATOM 867 N N . ARG A 1 109 ? -2.015 9.416 5.108 1.00 90.94 109 ARG A N 1
ATOM 868 C CA . ARG A 1 109 ? -2.928 8.306 5.435 1.00 90.94 109 ARG A CA 1
ATOM 869 C C . ARG A 1 109 ? -2.192 7.255 6.259 1.00 90.94 109 ARG A C 1
ATOM 871 O O . ARG A 1 109 ? -2.694 6.866 7.306 1.00 90.94 109 ARG A O 1
ATOM 878 N N . CYS A 1 110 ? -0.978 6.881 5.851 1.00 90.00 110 CYS A N 1
ATOM 879 C CA . CYS A 1 110 ? -0.108 5.993 6.624 1.00 90.00 110 CYS A CA 1
ATOM 880 C C . CYS A 1 110 ? 0.164 6.544 8.029 1.00 90.00 110 CYS A C 1
ATOM 882 O O . CYS A 1 110 ? 0.082 5.800 9.003 1.00 90.00 110 CYS A O 1
ATOM 884 N N . ALA A 1 111 ? 0.448 7.846 8.149 1.00 90.25 111 ALA A N 1
ATOM 885 C CA . ALA A 1 111 ? 0.663 8.486 9.444 1.00 90.25 111 ALA A CA 1
ATOM 886 C C . ALA A 1 111 ? -0.580 8.377 10.343 1.00 90.25 111 ALA A C 1
ATOM 888 O O . ALA A 1 111 ? -0.471 7.916 11.477 1.00 90.25 111 ALA A O 1
ATOM 889 N N . VAL A 1 112 ? -1.768 8.715 9.825 1.00 93.50 112 VAL A N 1
ATOM 890 C CA . VAL A 1 112 ? -3.038 8.569 10.558 1.00 93.50 112 VAL A CA 1
ATOM 891 C C . VAL A 1 112 ? -3.255 7.117 10.989 1.00 93.50 112 VAL A C 1
ATOM 893 O O . VAL A 1 112 ? -3.471 6.862 12.169 1.00 93.50 112 VAL A O 1
ATOM 896 N N . MET A 1 113 ? -3.152 6.155 10.068 1.00 93.81 113 MET A N 1
ATOM 897 C CA . MET A 1 113 ? -3.387 4.739 10.371 1.00 93.81 113 MET A CA 1
ATOM 898 C C . MET A 1 113 ? -2.418 4.200 11.429 1.00 93.81 113 MET A C 1
ATOM 900 O O . MET A 1 113 ? -2.836 3.459 12.317 1.00 93.81 113 MET A O 1
ATOM 904 N N . ARG A 1 114 ? -1.154 4.641 11.416 1.00 91.81 114 ARG A N 1
ATOM 905 C CA . ARG A 1 114 ? -0.167 4.295 12.449 1.00 91.81 114 ARG A CA 1
ATOM 906 C C . ARG A 1 114 ? -0.590 4.755 13.840 1.00 91.81 114 ARG A C 1
ATOM 908 O O . ARG A 1 114 ? -0.414 4.003 14.794 1.00 91.81 114 ARG A O 1
ATOM 915 N N . HIS A 1 115 ? -1.182 5.943 13.964 1.00 92.06 115 HIS A N 1
ATOM 916 C CA . HIS A 1 115 ? -1.752 6.389 15.237 1.00 92.06 115 HIS A CA 1
ATOM 917 C C . HIS A 1 115 ? -2.941 5.522 15.667 1.00 92.06 115 HIS A C 1
ATOM 919 O O . HIS A 1 115 ? -3.067 5.206 16.848 1.00 92.06 115 HIS A O 1
ATOM 925 N N . LEU A 1 116 ? -3.789 5.111 14.724 1.00 93.31 116 LEU A N 1
ATOM 926 C CA . LEU A 1 116 ? -5.020 4.372 15.013 1.00 93.31 116 LEU A CA 1
ATOM 927 C C . LEU A 1 116 ? -4.788 2.899 15.391 1.00 93.31 116 LEU A C 1
ATOM 929 O O . LEU A 1 116 ? -5.630 2.307 16.069 1.00 93.31 116 LEU A O 1
ATOM 933 N N . LEU A 1 117 ? -3.628 2.319 15.058 1.00 90.94 117 LEU A N 1
ATOM 934 C CA . LEU A 1 117 ? -3.264 0.954 15.470 1.00 90.94 117 LEU A CA 1
ATOM 935 C C . LEU A 1 117 ? -3.332 0.740 16.992 1.00 90.94 117 LEU A C 1
ATOM 937 O O . LEU A 1 117 ? -3.642 -0.365 17.440 1.00 90.94 117 LEU A O 1
ATOM 941 N N . ARG A 1 118 ? -3.120 1.795 17.794 1.00 92.31 118 ARG A N 1
ATOM 942 C CA . ARG A 1 118 ? -3.190 1.742 19.267 1.00 92.31 118 ARG A CA 1
ATOM 943 C C . ARG A 1 118 ? -4.549 1.283 19.809 1.00 92.31 118 ARG A C 1
ATOM 945 O O . ARG A 1 118 ? -4.625 0.830 20.944 1.00 92.31 118 ARG A O 1
ATOM 952 N N . HIS A 1 119 ? -5.617 1.398 19.017 1.00 92.06 119 HIS A N 1
ATOM 953 C CA . HIS A 1 119 ? -6.965 0.990 19.420 1.00 92.06 119 HIS A CA 1
ATOM 954 C C . HIS A 1 119 ? -7.193 -0.524 19.299 1.00 92.06 119 HIS A C 1
ATOM 956 O O . HIS A 1 119 ? -8.260 -1.012 19.663 1.00 92.06 119 HIS A O 1
ATOM 962 N N . GLY A 1 120 ? -6.235 -1.281 18.749 1.00 89.94 120 GLY A N 1
ATOM 963 C CA . GLY A 1 120 ? -6.343 -2.735 18.596 1.00 89.94 120 GLY A CA 1
ATOM 964 C C . GLY A 1 120 ? -7.383 -3.192 17.566 1.00 89.94 120 GLY A C 1
ATOM 965 O O . GLY A 1 120 ? -7.558 -4.395 17.363 1.00 89.94 120 GLY A O 1
ATOM 966 N N . LYS A 1 121 ? -8.035 -2.263 16.861 1.00 90.00 121 LYS A N 1
ATOM 967 C CA . LYS A 1 121 ? -9.002 -2.543 15.793 1.00 90.00 121 LYS A CA 1
ATOM 968 C C . LYS A 1 121 ? -8.303 -2.734 14.435 1.00 90.00 121 LYS A C 1
ATOM 970 O O . LYS A 1 121 ? -7.209 -2.192 14.254 1.00 90.00 121 LYS A O 1
ATOM 975 N N . PRO A 1 122 ? -8.893 -3.510 13.507 1.00 90.62 122 PRO A N 1
ATOM 976 C CA . PRO A 1 122 ? -8.435 -3.581 12.119 1.00 90.62 122 PRO A CA 1
ATOM 977 C C . PRO A 1 122 ? -8.462 -2.202 11.458 1.00 90.62 122 PRO A C 1
ATOM 979 O O . PRO A 1 122 ? -9.407 -1.436 11.667 1.00 90.62 122 PRO A O 1
ATOM 982 N N . VAL A 1 123 ? -7.436 -1.886 10.669 1.00 92.19 123 VAL A N 1
ATOM 983 C CA . VAL A 1 123 ? -7.348 -0.624 9.920 1.00 92.19 123 VAL A CA 1
ATOM 984 C C . VAL A 1 123 ? -7.175 -0.972 8.450 1.00 92.19 123 VAL A C 1
ATOM 986 O O . VAL A 1 123 ? -6.058 -1.124 7.958 1.00 92.19 123 VAL A O 1
ATOM 989 N N . THR A 1 124 ? -8.296 -1.147 7.758 1.00 91.88 124 THR A N 1
ATOM 990 C CA . THR A 1 124 ? -8.314 -1.546 6.351 1.00 91.88 124 THR A CA 1
ATOM 991 C C . THR A 1 124 ? -8.183 -0.341 5.429 1.00 91.88 124 THR A C 1
ATOM 993 O O . THR A 1 124 ? -8.805 0.696 5.661 1.00 91.88 124 THR A O 1
ATOM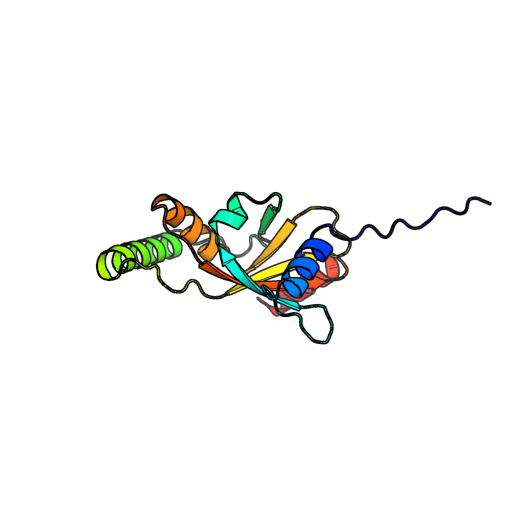 996 N N . PHE A 1 125 ? -7.415 -0.478 4.354 1.00 92.31 125 PHE A N 1
ATOM 997 C CA . PHE A 1 125 ? -7.242 0.565 3.345 1.00 92.31 125 PHE A CA 1
ATOM 998 C C . PHE A 1 125 ? -7.149 -0.043 1.948 1.00 92.31 125 PHE A C 1
ATOM 1000 O O . PHE A 1 125 ? -6.767 -1.202 1.777 1.00 92.31 125 PHE A O 1
ATOM 1007 N N . GLN A 1 126 ? -7.488 0.756 0.940 1.00 94.75 126 GLN A N 1
ATOM 1008 C CA . GLN A 1 126 ? -7.294 0.390 -0.456 1.00 94.75 126 GLN A CA 1
ATOM 1009 C C . GLN A 1 126 ? -5.876 0.766 -0.888 1.00 94.75 126 GLN A C 1
ATOM 1011 O O . GLN A 1 126 ? -5.360 1.823 -0.516 1.00 94.75 126 GLN A O 1
ATOM 1016 N N . PHE A 1 127 ? -5.253 -0.047 -1.732 1.00 94.62 127 PHE A N 1
ATOM 1017 C CA . PHE A 1 127 ? -3.982 0.310 -2.348 1.00 94.62 127 PHE A CA 1
ATOM 1018 C C . PHE A 1 127 ? -3.957 0.013 -3.838 1.00 94.62 127 PHE A C 1
ATOM 1020 O O . PHE A 1 127 ? -4.673 -0.855 -4.337 1.00 94.62 127 PHE A O 1
ATOM 1027 N N . ARG A 1 128 ? -3.075 0.732 -4.529 1.00 95.81 128 ARG A N 1
ATOM 1028 C CA . ARG A 1 128 ? -2.724 0.508 -5.925 1.00 95.81 128 ARG A CA 1
ATOM 1029 C C . ARG A 1 128 ? -1.211 0.530 -6.066 1.00 95.81 128 ARG A C 1
ATOM 1031 O O . ARG A 1 128 ? -0.601 1.579 -5.883 1.00 95.81 128 ARG A O 1
ATOM 1038 N N . ALA A 1 129 ? -0.619 -0.605 -6.411 1.00 95.88 129 ALA A N 1
ATOM 1039 C CA . ALA A 1 129 ? 0.806 -0.722 -6.692 1.00 95.88 129 ALA A CA 1
ATOM 1040 C C . ALA A 1 129 ? 1.039 -0.770 -8.203 1.00 95.88 129 ALA A C 1
ATOM 1042 O O . ALA A 1 129 ? 0.456 -1.609 -8.889 1.00 95.88 129 ALA A O 1
ATOM 1043 N N . LYS A 1 130 ? 1.883 0.122 -8.726 1.00 96.44 130 LYS A N 1
ATOM 1044 C CA . LYS A 1 130 ? 2.338 0.090 -10.118 1.00 96.44 130 LYS A CA 1
ATOM 1045 C C . LYS A 1 130 ? 3.776 -0.416 -10.182 1.00 96.44 130 LYS A C 1
ATOM 1047 O O . LYS A 1 130 ? 4.651 0.067 -9.471 1.00 96.44 130 LYS A O 1
ATOM 1052 N N . VAL A 1 131 ? 4.003 -1.394 -11.041 1.00 96.44 131 VAL A N 1
ATOM 1053 C CA . VAL A 1 131 ? 5.310 -1.976 -11.312 1.00 96.44 131 VAL A CA 1
ATOM 1054 C C . VAL A 1 131 ? 5.944 -1.236 -12.486 1.00 96.44 131 VAL A C 1
ATOM 1056 O O . VAL A 1 131 ? 5.329 -1.103 -13.544 1.00 96.44 131 VAL A O 1
ATOM 1059 N N . VAL A 1 132 ? 7.177 -0.770 -12.306 1.00 95.62 132 VAL A N 1
ATOM 1060 C CA . VAL A 1 132 ? 7.957 -0.035 -13.314 1.00 95.62 132 VAL A CA 1
ATOM 1061 C C . VAL A 1 132 ? 9.325 -0.683 -13.512 1.00 95.62 132 VAL A C 1
ATOM 1063 O O . VAL A 1 132 ? 9.812 -1.367 -12.619 1.00 95.62 132 VAL A O 1
ATOM 1066 N N . GLU A 1 133 ? 9.949 -0.490 -14.673 1.00 94.19 133 GLU A N 1
ATOM 1067 C CA . GLU A 1 133 ? 11.216 -1.164 -15.012 1.00 94.19 133 GLU A CA 1
ATOM 1068 C C . GLU A 1 133 ? 12.385 -0.738 -14.109 1.00 94.19 133 GLU A C 1
ATOM 1070 O O . GLU A 1 133 ? 13.132 -1.572 -13.592 1.00 94.19 133 GLU A O 1
ATOM 1075 N N . ASP A 1 134 ? 12.522 0.566 -13.886 1.00 92.62 134 ASP A N 1
ATOM 1076 C CA . ASP A 1 134 ? 13.671 1.169 -13.222 1.00 92.62 134 ASP A CA 1
ATOM 1077 C C . ASP A 1 134 ? 13.286 2.456 -12.475 1.00 92.62 134 ASP A C 1
ATOM 1079 O O . ASP A 1 134 ? 12.149 2.938 -12.534 1.00 92.62 134 ASP A O 1
ATOM 1083 N N . GLU A 1 135 ? 14.257 3.022 -11.761 1.00 91.44 135 GLU A N 1
ATOM 1084 C CA . GLU A 1 135 ? 14.113 4.281 -11.030 1.00 91.44 135 GLU A CA 1
ATOM 1085 C C . GLU A 1 135 ? 13.738 5.455 -11.948 1.00 91.44 135 GLU A C 1
ATOM 1087 O O . GLU A 1 135 ? 12.942 6.312 -11.567 1.00 91.44 135 GLU A O 1
ATOM 1092 N N . THR A 1 136 ? 14.223 5.477 -13.193 1.00 92.19 136 THR A N 1
ATOM 1093 C CA . THR A 1 136 ? 13.888 6.548 -14.146 1.00 92.19 136 THR A CA 1
ATOM 1094 C C . THR A 1 136 ? 12.400 6.515 -14.497 1.00 92.19 136 THR A C 1
ATOM 1096 O O . THR A 1 136 ? 11.734 7.551 -14.525 1.00 92.19 136 THR A O 1
ATOM 1099 N N . ALA A 1 137 ? 11.845 5.327 -14.741 1.00 93.31 137 ALA A N 1
ATOM 1100 C CA . ALA A 1 137 ? 10.418 5.132 -14.948 1.00 93.31 137 ALA A CA 1
ATOM 1101 C C . ALA A 1 137 ? 9.615 5.515 -13.702 1.00 93.31 137 ALA A C 1
ATOM 1103 O O . ALA A 1 137 ? 8.585 6.174 -13.827 1.00 93.31 137 ALA A O 1
ATOM 1104 N N . ALA A 1 138 ? 10.120 5.175 -12.519 1.00 91.88 138 ALA A N 1
ATOM 1105 C CA . ALA A 1 138 ? 9.527 5.556 -11.248 1.00 91.88 138 ALA A CA 1
ATOM 1106 C C . ALA A 1 138 ? 9.420 7.095 -11.120 1.00 91.88 138 ALA A C 1
ATOM 1108 O O . ALA A 1 138 ? 8.343 7.629 -10.852 1.00 91.88 138 ALA A O 1
ATOM 1109 N N . VAL A 1 139 ? 10.506 7.827 -11.379 1.00 89.69 139 VAL A N 1
ATOM 1110 C CA . VAL A 1 139 ? 10.528 9.300 -11.331 1.00 89.69 139 VAL A CA 1
ATOM 1111 C C . VAL A 1 139 ? 9.552 9.915 -12.340 1.00 89.69 139 VAL A C 1
ATOM 1113 O O . VAL A 1 139 ? 8.855 10.876 -12.012 1.00 89.69 139 VAL A O 1
ATOM 1116 N N . ARG A 1 140 ? 9.421 9.343 -13.546 1.00 90.44 140 ARG A N 1
ATOM 1117 C CA . ARG A 1 140 ? 8.411 9.794 -14.524 1.00 90.44 140 ARG A CA 1
ATOM 1118 C C . ARG A 1 140 ? 6.985 9.660 -13.991 1.00 90.44 140 ARG A C 1
ATOM 1120 O O . ARG A 1 140 ? 6.191 10.581 -14.160 1.00 90.44 140 ARG A O 1
ATOM 1127 N N . GLU A 1 141 ? 6.665 8.550 -13.327 1.00 89.88 141 GLU A N 1
ATOM 1128 C CA . GLU A 1 141 ? 5.349 8.372 -12.698 1.00 89.88 141 GLU A CA 1
ATOM 1129 C C . GLU A 1 141 ? 5.086 9.423 -11.622 1.00 89.88 141 GLU A C 1
ATOM 1131 O O . GLU A 1 141 ? 3.977 9.948 -11.535 1.00 89.88 141 GLU A O 1
ATOM 1136 N N . LEU A 1 142 ? 6.107 9.774 -10.837 1.00 83.56 142 LEU A N 1
ATOM 1137 C CA . LEU A 1 142 ? 5.998 10.813 -9.822 1.00 83.56 142 LEU A CA 1
ATOM 1138 C C . LEU A 1 142 ? 5.664 12.183 -10.428 1.00 83.56 142 LEU A C 1
ATOM 1140 O O . LEU A 1 142 ? 4.798 12.880 -9.904 1.00 83.56 142 LEU A O 1
ATOM 1144 N N . HIS A 1 143 ? 6.311 12.554 -11.536 1.00 81.94 143 HIS A N 1
ATOM 1145 C CA . HIS A 1 143 ? 6.055 13.825 -12.220 1.00 81.94 143 HIS A CA 1
ATOM 1146 C C . HIS A 1 143 ? 4.653 13.921 -12.824 1.00 81.94 143 HIS A C 1
ATOM 1148 O O . HIS A 1 143 ? 4.085 15.005 -12.849 1.00 81.94 143 HIS A O 1
ATOM 1154 N N . HIS A 1 144 ? 4.076 12.809 -13.283 1.00 75.69 144 HIS A N 1
ATOM 1155 C CA . HIS A 1 144 ? 2.691 12.793 -13.766 1.00 75.69 144 HIS A CA 1
ATOM 1156 C C . HIS A 1 144 ? 1.651 12.908 -12.640 1.00 75.69 144 HIS A C 1
ATOM 1158 O O . HIS A 1 144 ? 0.477 13.140 -12.919 1.00 75.69 144 HIS A O 1
ATOM 1164 N N . PHE A 1 145 ? 2.058 12.702 -11.385 1.00 67.81 145 PHE A N 1
ATOM 1165 C CA . PHE A 1 145 ? 1.168 12.672 -10.224 1.00 67.81 145 PHE A CA 1
ATOM 1166 C C . PHE A 1 145 ? 1.150 13.984 -9.419 1.00 67.81 145 PHE A C 1
ATOM 1168 O O . PHE A 1 145 ? 0.267 14.163 -8.578 1.00 67.81 145 PHE A O 1
ATOM 1175 N N . GLN A 1 146 ? 2.144 14.857 -9.623 1.00 59.94 146 GLN A N 1
ATOM 1176 C CA . GLN A 1 146 ? 2.288 16.158 -8.952 1.00 59.94 146 GLN A CA 1
ATOM 1177 C C . GLN A 1 146 ? 1.467 17.248 -9.640 1.00 59.94 146 GLN A C 1
ATOM 1179 O O . GLN A 1 146 ? 0.907 18.075 -8.881 1.00 59.94 146 GLN A O 1
#

Secondary structure (DSSP, 8-state):
-----------THHHHHHHHHHTTSEEE-TTS-EEEEEEEHHHHHHSS-EEEES--SS---HHHHHHHHHHHHHHHHHHSSPPP--EEEEEEETT--S-EEEEEE-HHHHHHHHHHGGG-S--EEEEEEEEESSHHHHHHHHHHH-

Radius of gyration: 17.28 Å; chains: 1; bounding box: 54×38×42 Å

Organism: NCBI:txid73025

Foldseek 3Di:
DDPDDDPQLFAPCLVVQVVCVVVVQWDADPVRFKIKHKDWLVCVVVDQAAEEEPDPPDPQDVVVLVVQLVQQVVCCVVPVGGDALEEWEWEDATNDHHRYTHTLDCPSSSSNSVVVVVVVDTDMYMYMYGYHHHVVRVVVVSVVVD

pLDDT: mean 87.53, std 12.62, range [40.06, 97.56]

Sequence (146 aa):
FFDHMSWTTTSPLLPVLEKGVEAHQLVKSPDCTIYTGFGDFRDLTNSQCFFEPMNSNRVVNQDVVNARVRANDQKLLECGTFCEFGQINLIVIKTDTTKTFWIMDGQHRCAVMRHLLRHGKPVTFQFRAKVVEDETAAVRELHHFQ